Protein AF-A0A3B9FQB4-F1 (afdb_monomer_lite)

Sequence (60 aa):
VLGAECAGKDAGELIHSLSVAVSLGATVHALVQADWYHPTLSEIWTYPLEDLAEEISPPA

Structure (mmCIF, N/CA/C/O backbone):
data_AF-A0A3B9FQB4-F1
#
_entry.id   AF-A0A3B9FQB4-F1
#
loop_
_atom_site.group_PDB
_atom_site.id
_atom_site.type_symbol
_atom_site.label_atom_id
_atom_site.label_alt_id
_atom_site.label_comp_id
_atom_site.label_asym_id
_atom_site.label_entity_id
_atom_site.label_seq_id
_atom_site.pdbx_PDB_ins_code
_atom_site.Cartn_x
_atom_site.Cartn_y
_atom_site.Cartn_z
_atom_site.occupancy
_atom_site.B_iso_or_equiv
_atom_site.auth_seq_id
_atom_site.auth_comp_id
_atom_site.auth_asym_id
_atom_site.auth_atom_id
_atom_site.pdbx_PDB_model_num
ATOM 1 N N . VAL A 1 1 ? -8.526 0.896 4.053 1.00 95.25 1 VAL A N 1
ATOM 2 C CA . VAL A 1 1 ? -8.306 0.502 2.651 1.00 95.25 1 VAL A CA 1
ATOM 3 C C . VAL A 1 1 ? -9.151 -0.726 2.430 1.00 95.25 1 VAL A C 1
ATOM 5 O O . VAL A 1 1 ? -9.063 -1.646 3.233 1.00 95.25 1 VAL A O 1
ATOM 8 N N . LEU A 1 2 ? -10.022 -0.703 1.423 1.00 96.25 2 LEU A N 1
ATOM 9 C CA . LEU A 1 2 ? -10.913 -1.831 1.126 1.00 96.25 2 LEU A CA 1
ATOM 10 C C . LEU A 1 2 ? -10.277 -2.820 0.141 1.00 96.25 2 LEU A C 1
ATOM 12 O O . LEU A 1 2 ? -10.527 -4.016 0.215 1.00 96.25 2 LEU A O 1
ATOM 16 N N . GLY A 1 3 ? -9.433 -2.315 -0.754 1.00 97.12 3 GLY A N 1
ATOM 17 C CA . GLY A 1 3 ? -8.702 -3.081 -1.752 1.00 97.12 3 GLY A CA 1
ATOM 18 C C . GLY A 1 3 ? -7.745 -2.169 -2.512 1.00 97.12 3 GLY A C 1
ATOM 19 O O . GLY A 1 3 ? -7.791 -0.948 -2.346 1.00 97.12 3 GLY A O 1
ATOM 20 N N . ALA A 1 4 ? -6.883 -2.770 -3.324 1.00 97.19 4 ALA A N 1
ATOM 21 C CA . ALA A 1 4 ? -5.995 -2.079 -4.247 1.00 97.19 4 ALA A CA 1
ATOM 22 C C . ALA A 1 4 ? -5.768 -2.959 -5.480 1.00 97.19 4 ALA A C 1
ATOM 24 O O . ALA A 1 4 ? -5.871 -4.184 -5.400 1.00 97.19 4 ALA A O 1
ATOM 25 N N . GLU A 1 5 ? -5.438 -2.333 -6.602 1.00 97.06 5 GLU A N 1
ATOM 26 C CA . GLU A 1 5 ? -5.102 -2.997 -7.857 1.00 97.06 5 GLU A CA 1
ATOM 27 C C . GLU A 1 5 ? -3.929 -2.258 -8.502 1.00 97.06 5 GLU A C 1
ATOM 29 O O . GLU A 1 5 ? -3.840 -1.033 -8.424 1.00 97.06 5 GLU A O 1
ATOM 34 N N . CYS A 1 6 ? -3.018 -2.997 -9.131 1.00 96.56 6 CYS A N 1
ATOM 35 C CA . CYS A 1 6 ? -1.966 -2.426 -9.960 1.00 96.56 6 CYS A CA 1
ATOM 36 C C . CYS A 1 6 ? 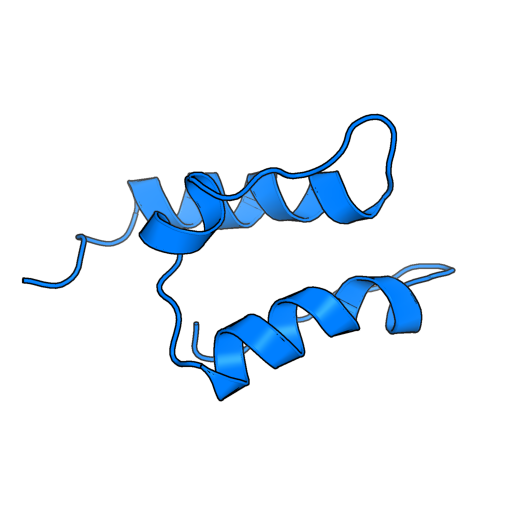-1.583 -3.392 -11.089 1.00 96.56 6 CYS A C 1
ATOM 38 O O . CYS A 1 6 ? -1.782 -4.604 -10.991 1.00 96.56 6 CYS A O 1
ATOM 40 N N . ALA A 1 7 ? -1.014 -2.851 -12.166 1.00 96.69 7 ALA A N 1
ATOM 41 C CA . ALA A 1 7 ? -0.533 -3.617 -13.311 1.00 96.69 7 ALA A CA 1
ATOM 42 C C . ALA A 1 7 ? 0.881 -3.166 -13.702 1.00 96.69 7 ALA A C 1
ATOM 44 O O . ALA A 1 7 ? 1.186 -1.976 -13.701 1.00 96.69 7 ALA A O 1
ATOM 45 N N . GLY A 1 8 ? 1.750 -4.120 -14.046 1.00 95.69 8 GLY A N 1
ATOM 46 C CA . GLY A 1 8 ? 3.151 -3.860 -14.387 1.00 95.69 8 GLY A CA 1
ATOM 47 C C . GLY A 1 8 ? 4.038 -5.091 -14.203 1.00 95.69 8 GLY A C 1
ATOM 48 O O . GLY A 1 8 ? 3.581 -6.117 -13.700 1.00 95.69 8 GLY A O 1
ATOM 49 N N . LYS A 1 9 ? 5.318 -4.987 -14.597 1.00 95.31 9 LYS A N 1
ATOM 50 C CA . LYS A 1 9 ? 6.291 -6.100 -14.540 1.00 95.31 9 LYS A CA 1
ATOM 51 C C . LYS A 1 9 ? 6.380 -6.734 -13.147 1.00 95.31 9 LYS A C 1
ATOM 53 O O . LYS A 1 9 ? 6.466 -7.950 -13.043 1.00 95.31 9 LYS A O 1
ATOM 58 N N . ASP A 1 10 ? 6.331 -5.902 -12.108 1.00 96.06 10 ASP A N 1
ATOM 59 C CA . ASP A 1 10 ? 6.532 -6.295 -10.710 1.00 96.06 10 ASP A CA 1
ATOM 60 C C . ASP A 1 10 ? 5.266 -6.073 -9.858 1.00 96.06 10 ASP A C 1
ATOM 62 O O . ASP A 1 10 ? 5.349 -5.857 -8.653 1.00 96.06 10 ASP A O 1
ATOM 66 N N . ALA A 1 11 ? 4.072 -6.124 -10.466 1.00 95.62 11 ALA A N 1
ATOM 67 C CA . ALA A 1 11 ? 2.804 -5.875 -9.766 1.00 95.62 11 ALA A CA 1
ATOM 68 C C . ALA A 1 11 ? 2.555 -6.839 -8.591 1.00 95.62 11 ALA A C 1
ATOM 70 O O . ALA A 1 11 ? 2.029 -6.427 -7.562 1.00 95.62 11 ALA A O 1
ATOM 71 N N . GLY A 1 12 ? 2.974 -8.104 -8.716 1.00 93.19 12 GLY A N 1
ATOM 72 C CA . GLY A 1 12 ? 2.873 -9.089 -7.631 1.00 93.19 12 GLY A CA 1
ATOM 73 C C . GLY A 1 12 ? 3.730 -8.738 -6.412 1.00 93.19 12 GLY A C 1
ATOM 74 O O . GLY A 1 12 ? 3.296 -8.948 -5.284 1.00 93.19 12 GLY A O 1
ATOM 75 N N . GLU A 1 13 ? 4.901 -8.137 -6.630 1.00 93.62 13 GLU A N 1
ATOM 76 C CA . GLU A 1 13 ? 5.724 -7.608 -5.541 1.00 93.62 13 GLU A CA 1
ATOM 77 C C . GLU A 1 13 ? 5.124 -6.307 -5.015 1.00 93.62 13 GLU A C 1
ATOM 79 O O . GLU A 1 13 ? 5.031 -6.112 -3.818 1.00 93.62 13 GLU A O 1
ATOM 84 N N . LEU A 1 14 ? 4.624 -5.433 -5.886 1.00 94.94 14 LEU A N 1
ATOM 85 C CA . LEU A 1 14 ? 4.077 -4.140 -5.485 1.00 94.94 14 LEU A CA 1
ATOM 86 C C . LEU A 1 14 ? 2.787 -4.252 -4.653 1.00 94.94 14 LEU A C 1
ATOM 88 O O . LEU A 1 14 ? 2.574 -3.456 -3.739 1.00 94.94 14 LEU A O 1
ATOM 92 N N . ILE A 1 15 ? 1.917 -5.222 -4.955 1.00 96.81 15 ILE A N 1
ATOM 93 C CA . ILE A 1 15 ? 0.609 -5.367 -4.299 1.00 96.81 15 ILE A CA 1
ATOM 94 C C . ILE A 1 15 ? 0.720 -5.852 -2.846 1.00 96.81 15 ILE A C 1
ATOM 96 O O . ILE A 1 15 ? -0.214 -5.686 -2.057 1.00 96.81 15 ILE A O 1
ATOM 100 N N . HIS A 1 16 ? 1.865 -6.425 -2.457 1.00 94.06 16 HIS A N 1
ATOM 101 C CA . HIS A 1 16 ? 2.034 -7.019 -1.134 1.00 94.06 16 HIS A CA 1
ATOM 102 C C . HIS A 1 16 ? 1.862 -6.005 0.013 1.00 94.06 16 HIS A C 1
ATOM 104 O O . HIS A 1 16 ? 1.278 -6.338 1.045 1.00 94.06 16 HIS A O 1
ATOM 110 N N . SER A 1 17 ? 2.257 -4.745 -0.182 1.00 94.88 17 SER A N 1
ATOM 111 C CA . SER A 1 17 ? 2.196 -3.679 0.821 1.00 94.88 17 SER A CA 1
ATOM 112 C C . SER A 1 17 ? 0.749 -3.275 1.094 1.00 94.88 17 SER A C 1
ATOM 114 O O . SER A 1 17 ? 0.365 -3.037 2.239 1.00 94.88 17 SER A O 1
ATOM 116 N N . LEU A 1 18 ? -0.096 -3.290 0.061 1.00 97.25 18 LEU A N 1
ATOM 117 C CA . LEU A 1 18 ? -1.511 -2.949 0.183 1.00 97.25 18 LEU A CA 1
ATOM 118 C C . LEU A 1 18 ? -2.323 -4.126 0.724 1.00 97.25 18 LEU A C 1
ATOM 120 O O . LEU A 1 18 ? -3.318 -3.905 1.412 1.00 97.25 18 LEU A O 1
ATOM 124 N N . SER A 1 19 ? -1.868 -5.367 0.522 1.00 96.62 19 SER A N 1
ATOM 125 C CA . SER A 1 19 ? -2.467 -6.529 1.192 1.00 96.62 19 SER A CA 1
ATOM 126 C C . SER A 1 19 ? -2.367 -6.427 2.723 1.00 96.62 19 SER A C 1
ATOM 128 O O . SER A 1 19 ? -3.330 -6.740 3.429 1.00 96.62 19 SER A O 1
ATOM 130 N N . VAL A 1 20 ? -1.249 -5.896 3.241 1.00 96.19 20 VAL A N 1
ATOM 131 C CA . VAL A 1 20 ? -1.068 -5.595 4.670 1.00 96.19 20 VAL A CA 1
ATOM 132 C C . VAL A 1 20 ? -2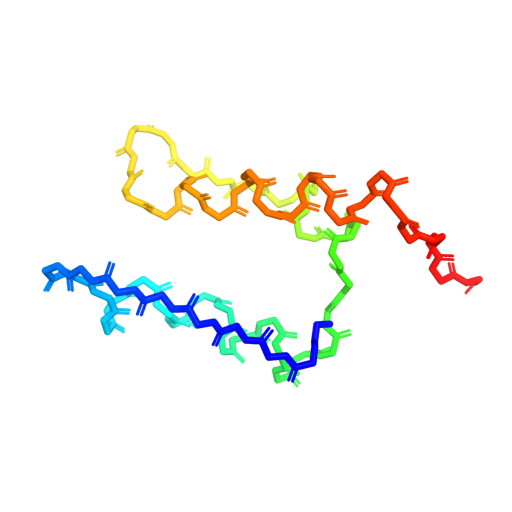.023 -4.488 5.109 1.00 96.19 20 VAL A C 1
ATOM 134 O O . VAL A 1 20 ? -2.717 -4.651 6.110 1.00 96.19 20 VAL A O 1
ATOM 137 N N . ALA A 1 21 ? -2.132 -3.399 4.342 1.00 97.38 21 ALA A N 1
ATOM 138 C CA . ALA A 1 21 ? -3.062 -2.314 4.651 1.00 97.38 21 ALA A CA 1
ATOM 139 C C . ALA A 1 21 ? -4.525 -2.780 4.735 1.00 97.38 21 ALA A C 1
ATOM 141 O O . ALA A 1 21 ? -5.243 -2.382 5.653 1.00 97.38 21 ALA A O 1
ATOM 142 N N . VAL A 1 22 ? -4.962 -3.637 3.807 1.00 97.75 22 VAL A N 1
ATOM 143 C CA . VAL A 1 22 ? -6.303 -4.241 3.829 1.00 97.75 22 VAL A CA 1
ATOM 144 C C . VAL A 1 22 ? -6.469 -5.132 5.058 1.00 97.75 22 VAL A C 1
ATOM 146 O O . VAL A 1 22 ? -7.441 -4.983 5.794 1.00 97.75 22 VAL A O 1
ATOM 149 N N . SER A 1 23 ? -5.500 -6.012 5.323 1.00 97.94 23 SER A N 1
ATOM 150 C CA . SER A 1 23 ? -5.546 -6.953 6.452 1.00 97.94 23 SER A CA 1
ATOM 151 C C . SER A 1 23 ? -5.599 -6.251 7.810 1.00 97.94 23 SER A C 1
ATOM 153 O O . SER A 1 23 ? -6.260 -6.729 8.728 1.00 97.94 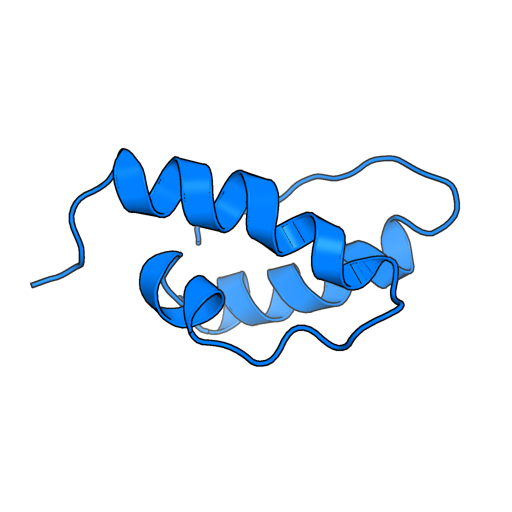23 SER A O 1
ATOM 155 N N . LEU A 1 24 ? -4.919 -5.109 7.938 1.00 97.31 24 LEU A N 1
ATOM 156 C CA . LEU A 1 24 ? -4.902 -4.294 9.155 1.00 97.31 24 LEU A CA 1
ATOM 157 C C . LEU A 1 24 ? -6.062 -3.290 9.234 1.00 97.31 24 LEU A C 1
ATOM 159 O O . LEU A 1 24 ? -6.172 -2.576 10.227 1.00 97.31 24 LEU A O 1
ATOM 163 N N . GLY A 1 25 ? -6.900 -3.185 8.198 1.00 96.69 25 GLY A N 1
ATOM 164 C CA . GLY A 1 25 ? -7.926 -2.145 8.123 1.00 96.69 25 GLY A CA 1
ATOM 165 C C . GLY A 1 25 ? -7.349 -0.722 8.135 1.00 96.69 25 GLY A C 1
ATOM 166 O O . GLY A 1 25 ? -8.032 0.212 8.549 1.00 96.69 25 GLY A O 1
ATOM 167 N N . ALA A 1 26 ? -6.102 -0.539 7.691 1.00 97.25 26 ALA A N 1
ATOM 168 C CA . ALA A 1 26 ? -5.406 0.746 7.714 1.00 97.25 26 ALA A CA 1
ATOM 169 C C . ALA A 1 26 ? -6.124 1.785 6.842 1.00 97.25 26 ALA A C 1
ATOM 171 O O . ALA A 1 26 ? -6.709 1.446 5.813 1.00 97.25 26 ALA A O 1
ATOM 172 N N . THR A 1 27 ? -6.087 3.063 7.211 1.00 97.50 27 THR A N 1
ATOM 173 C CA . THR A 1 27 ? -6.699 4.144 6.419 1.00 97.50 27 THR A CA 1
ATOM 174 C C . THR A 1 27 ? -5.698 4.732 5.426 1.00 97.50 27 THR A C 1
ATOM 176 O O . THR A 1 27 ? -4.492 4.622 5.632 1.00 97.50 27 THR A O 1
ATOM 179 N N . VAL A 1 28 ? -6.177 5.380 4.357 1.00 97.38 28 VAL A N 1
ATOM 180 C CA . VAL A 1 28 ? -5.282 6.078 3.408 1.00 97.38 28 VAL A CA 1
ATOM 181 C C . VAL A 1 28 ? -4.470 7.166 4.117 1.00 97.38 28 VAL A C 1
ATOM 183 O O . VAL A 1 28 ? -3.263 7.237 3.938 1.00 97.38 28 VAL A O 1
ATOM 186 N N . HIS A 1 29 ? -5.098 7.890 5.047 1.00 97.56 29 HIS A N 1
ATOM 187 C CA . HIS A 1 29 ? -4.451 8.883 5.903 1.00 97.56 29 HIS A CA 1
ATOM 188 C C . HIS A 1 29 ? -3.275 8.308 6.699 1.00 97.56 29 HIS A C 1
ATOM 190 O O . HIS A 1 29 ? -2.241 8.954 6.801 1.00 97.56 29 HIS A O 1
ATOM 196 N N . ALA A 1 30 ? -3.404 7.091 7.243 1.00 96.94 30 ALA A N 1
ATOM 197 C CA . ALA A 1 30 ? -2.303 6.437 7.947 1.00 96.94 30 ALA A CA 1
ATOM 198 C C . ALA A 1 30 ? -1.168 6.027 6.993 1.00 96.94 30 ALA A C 1
ATOM 200 O O . ALA A 1 30 ? -0.001 6.127 7.356 1.00 96.94 30 ALA A O 1
ATOM 201 N N . LEU A 1 31 ? -1.496 5.585 5.775 1.00 97.12 31 LEU A N 1
ATOM 202 C CA . LEU A 1 31 ? -0.503 5.159 4.785 1.00 97.12 31 LEU A CA 1
ATOM 203 C C . LEU A 1 31 ? 0.266 6.324 4.153 1.00 97.12 31 LEU A C 1
ATOM 205 O O . LEU A 1 31 ? 1.432 6.143 3.820 1.00 97.12 31 LEU A O 1
ATOM 209 N N . VAL A 1 32 ? -0.343 7.506 4.023 1.00 96.69 32 VAL A N 1
ATOM 210 C CA . VAL A 1 32 ? 0.359 8.734 3.594 1.00 96.69 32 VAL A CA 1
ATOM 211 C C . VAL A 1 32 ? 1.440 9.137 4.606 1.00 96.69 32 VAL A C 1
ATOM 213 O O . VAL A 1 32 ? 2.456 9.702 4.230 1.00 96.69 32 VAL A O 1
ATOM 216 N N . GLN A 1 33 ? 1.253 8.819 5.891 1.00 95.69 33 GLN A N 1
ATOM 217 C CA . GLN A 1 33 ? 2.247 9.089 6.940 1.00 95.69 33 GLN A CA 1
ATOM 218 C C . GLN A 1 33 ? 3.329 8.002 7.054 1.00 95.69 33 GLN A C 1
ATOM 220 O O . GLN A 1 33 ? 4.233 8.132 7.878 1.00 95.69 33 GLN A O 1
ATOM 225 N N . ALA A 1 34 ? 3.220 6.905 6.300 1.00 95.50 34 ALA A N 1
ATOM 226 C CA . ALA A 1 34 ? 4.201 5.830 6.335 1.00 95.50 34 ALA A CA 1
ATOM 227 C C . ALA A 1 34 ? 5.458 6.195 5.531 1.00 95.50 34 ALA A C 1
ATOM 229 O O . ALA A 1 34 ? 5.391 6.920 4.540 1.00 95.50 34 ALA A O 1
ATOM 230 N N . ASP A 1 35 ? 6.599 5.630 5.923 1.00 95.38 35 ASP A N 1
ATOM 231 C CA . ASP A 1 35 ? 7.849 5.807 5.188 1.00 95.38 35 ASP A CA 1
ATOM 232 C C . ASP A 1 35 ? 7.850 4.958 3.907 1.00 95.38 35 ASP A C 1
ATOM 234 O O . ASP A 1 35 ? 8.093 3.747 3.929 1.00 95.38 35 ASP A O 1
ATOM 238 N N . TRP A 1 36 ? 7.609 5.607 2.769 1.00 96.56 36 TRP A N 1
ATOM 239 C CA . TRP A 1 36 ? 7.795 5.018 1.445 1.00 96.56 36 TRP A CA 1
ATOM 240 C C . TRP A 1 36 ? 9.228 5.270 0.973 1.00 96.56 36 TRP A C 1
ATOM 242 O O . TRP A 1 36 ? 9.639 6.404 0.739 1.00 96.56 36 TRP A O 1
ATOM 252 N N . TYR A 1 37 ? 10.025 4.204 0.891 1.00 94.44 37 TYR A N 1
ATOM 253 C CA . TYR A 1 37 ? 11.458 4.314 0.618 1.00 94.44 37 TYR A CA 1
ATOM 254 C C . TYR A 1 37 ? 11.742 4.807 -0.808 1.00 94.44 37 TYR A C 1
ATOM 256 O O . TYR A 1 37 ? 11.144 4.321 -1.766 1.00 94.44 37 TYR A O 1
ATOM 264 N N . HIS A 1 38 ? 12.722 5.699 -0.956 1.00 95.31 38 HIS A N 1
ATOM 265 C CA . HIS A 1 38 ? 13.168 6.230 -2.245 1.00 95.31 38 HIS A CA 1
ATOM 266 C C . HIS A 1 38 ? 14.630 5.833 -2.537 1.00 95.31 38 HIS A C 1
ATOM 268 O O . HIS A 1 38 ? 15.466 5.943 -1.631 1.00 95.31 38 HIS A O 1
ATOM 274 N N . PRO A 1 39 ? 14.990 5.440 -3.780 1.00 95.62 39 PRO A N 1
ATOM 275 C CA . PRO A 1 39 ? 14.127 5.251 -4.954 1.00 95.62 39 PRO A CA 1
ATOM 276 C C . PRO A 1 39 ? 13.571 3.823 -5.034 1.00 95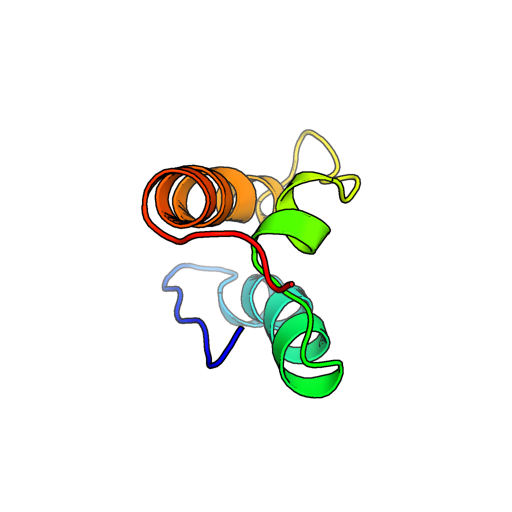.62 39 PRO A C 1
ATOM 278 O O . PRO A 1 39 ? 14.341 2.857 -5.031 1.00 95.62 39 PRO A O 1
ATOM 281 N N . THR A 1 40 ? 12.251 3.660 -5.137 1.00 95.81 40 THR A N 1
ATOM 282 C CA . THR A 1 40 ? 11.629 2.331 -5.278 1.00 95.81 40 THR A CA 1
ATOM 283 C C . THR A 1 40 ? 10.354 2.367 -6.107 1.00 95.81 40 THR A C 1
ATOM 285 O O . THR A 1 40 ? 9.696 3.385 -6.232 1.00 95.81 40 THR A O 1
ATOM 288 N N . LEU A 1 41 ? 9.940 1.218 -6.647 1.00 95.12 41 LEU A N 1
ATOM 289 C CA . LEU A 1 41 ? 8.628 1.126 -7.291 1.00 95.12 41 LEU A CA 1
ATOM 290 C C . LE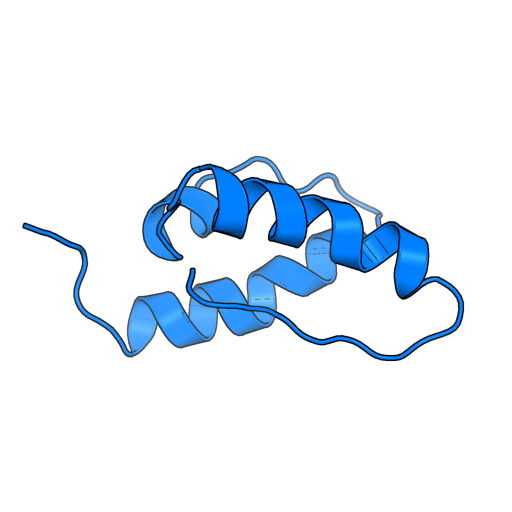U A 1 41 ? 7.473 1.296 -6.285 1.00 95.12 41 LEU A C 1
ATOM 292 O O . LEU A 1 41 ? 6.395 1.739 -6.673 1.00 95.12 41 LEU A O 1
ATOM 296 N N . SER A 1 42 ? 7.678 0.946 -5.008 1.00 95.00 42 SER A N 1
ATOM 297 C CA . SER A 1 42 ? 6.625 1.026 -3.994 1.00 95.00 42 SER A CA 1
ATOM 298 C C . SER A 1 42 ? 6.210 2.455 -3.674 1.00 95.00 42 SER A C 1
ATOM 300 O O . SER A 1 42 ? 5.053 2.653 -3.320 1.00 95.00 42 SER A O 1
ATOM 302 N N . GLU A 1 43 ? 7.088 3.441 -3.878 1.00 96.44 43 GLU A N 1
ATOM 303 C CA . GLU A 1 43 ? 6.751 4.853 -3.678 1.00 96.44 43 GLU A CA 1
ATOM 304 C C . GLU A 1 43 ? 5.615 5.339 -4.594 1.00 96.44 43 GLU A C 1
ATOM 306 O O . GLU A 1 43 ? 4.899 6.255 -4.224 1.00 96.44 43 GLU A O 1
ATOM 311 N N . ILE A 1 44 ? 5.340 4.673 -5.726 1.00 96.19 44 ILE A N 1
ATOM 312 C CA . ILE A 1 44 ? 4.207 5.017 -6.610 1.00 96.19 44 ILE A CA 1
ATOM 313 C C . ILE A 1 44 ? 2.853 4.920 -5.891 1.00 96.19 44 ILE A C 1
ATOM 315 O O . ILE A 1 44 ? 1.893 5.571 -6.302 1.00 96.19 44 ILE A O 1
ATOM 319 N N . TRP A 1 45 ? 2.753 4.141 -4.810 1.00 97.31 45 TRP A N 1
ATOM 320 C CA . TRP A 1 45 ? 1.531 4.093 -4.014 1.00 97.31 45 TRP A CA 1
ATOM 321 C C . TRP A 1 45 ? 1.185 5.426 -3.352 1.00 97.31 45 TRP A C 1
ATOM 323 O O . TRP A 1 45 ? 0.011 5.620 -3.047 1.00 97.31 45 TRP A O 1
ATOM 333 N N . THR A 1 46 ? 2.136 6.347 -3.155 1.00 97.25 46 THR A N 1
ATOM 334 C CA . THR A 1 46 ? 1.822 7.643 -2.541 1.00 97.25 46 THR A CA 1
ATOM 335 C C . THR A 1 46 ? 0.843 8.442 -3.391 1.00 97.25 46 THR A C 1
ATOM 337 O O . THR A 1 46 ? -0.083 8.992 -2.816 1.00 97.25 46 THR A O 1
ATOM 340 N N . TYR A 1 47 ? 0.927 8.401 -4.728 1.00 97.44 47 TYR A N 1
ATOM 341 C CA . TYR A 1 47 ? 0.032 9.179 -5.598 1.00 97.44 47 TYR A CA 1
ATOM 342 C C . TYR A 1 47 ? -1.464 8.892 -5.354 1.00 97.44 47 TYR A C 1
ATOM 344 O O . TYR A 1 47 ? -2.179 9.803 -4.947 1.00 97.44 47 TYR A O 1
ATOM 352 N N . PRO A 1 48 ? -1.974 7.648 -5.505 1.00 97.44 48 PRO A N 1
ATOM 353 C CA . PRO A 1 48 ? -3.383 7.377 -5.226 1.00 97.44 48 PRO A CA 1
ATOM 354 C C . PRO A 1 48 ? -3.738 7.506 -3.738 1.00 97.44 48 PRO A C 1
ATOM 356 O O . PRO A 1 48 ? -4.900 7.726 -3.410 1.00 97.44 48 PRO A O 1
ATOM 359 N N . LEU A 1 49 ? -2.782 7.323 -2.818 1.00 97.81 49 LEU A N 1
ATOM 360 C CA . LEU A 1 49 ? -3.035 7.479 -1.384 1.00 97.81 49 LEU A CA 1
ATOM 361 C C . LEU A 1 49 ? -3.235 8.9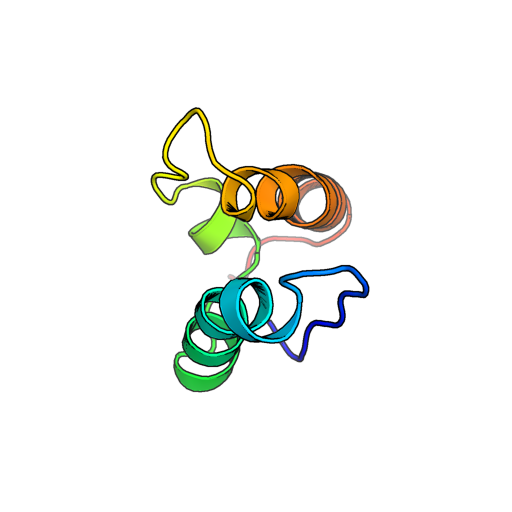46 -0.995 1.00 97.81 49 LEU A C 1
ATOM 363 O O . LEU A 1 49 ? -4.130 9.230 -0.201 1.00 97.81 49 LEU A O 1
ATOM 367 N N . GLU A 1 50 ? -2.416 9.839 -1.546 1.00 97.69 50 GLU A N 1
ATOM 368 C CA . GLU A 1 50 ? -2.498 11.289 -1.380 1.00 97.69 50 GLU A CA 1
ATOM 369 C C . GLU A 1 50 ? -3.783 11.818 -2.019 1.00 97.69 50 GLU A C 1
ATOM 371 O O . GLU A 1 50 ? -4.577 12.436 -1.313 1.00 97.69 50 GLU A O 1
ATOM 376 N N . ASP A 1 51 ? -4.065 11.452 -3.277 1.00 98.25 51 ASP A N 1
ATOM 377 C CA . ASP A 1 51 ? -5.303 11.828 -3.975 1.00 98.25 51 ASP A CA 1
ATOM 378 C C . ASP A 1 51 ? -6.550 11.421 -3.164 1.00 98.25 51 ASP A C 1
ATOM 380 O O . ASP A 1 51 ? -7.447 12.225 -2.907 1.00 98.25 51 ASP A O 1
ATOM 384 N N . LEU A 1 52 ? -6.598 10.175 -2.674 1.00 97.50 52 LEU A N 1
ATOM 385 C CA . LEU A 1 52 ? -7.714 9.713 -1.844 1.00 97.50 52 LEU A CA 1
ATOM 386 C C . LEU A 1 52 ? -7.778 10.445 -0.501 1.00 97.50 52 LEU A C 1
ATOM 388 O O . LEU A 1 52 ? -8.872 10.750 -0.037 1.00 97.50 52 LEU A O 1
ATOM 392 N N . ALA A 1 53 ? -6.644 10.707 0.151 1.00 97.06 53 ALA A N 1
ATOM 393 C CA . ALA A 1 53 ? -6.626 11.424 1.426 1.00 97.06 53 ALA A CA 1
ATOM 394 C C . ALA A 1 53 ? -7.151 12.867 1.299 1.00 97.06 53 ALA A C 1
ATOM 396 O O . ALA A 1 53 ? -7.672 13.402 2.275 1.00 97.06 53 ALA A O 1
ATOM 397 N N . GLU A 1 54 ? -7.060 13.479 0.116 1.00 96.81 54 GLU A N 1
ATOM 398 C CA . GLU A 1 54 ? -7.681 14.777 -0.171 1.00 96.81 54 GLU A CA 1
ATOM 399 C C . GLU A 1 54 ? -9.201 14.671 -0.396 1.00 96.81 54 GLU A C 1
ATOM 401 O O . GLU A 1 54 ? -9.951 15.571 -0.009 1.00 96.81 54 GLU A O 1
ATOM 406 N N . GLU A 1 55 ? -9.676 13.573 -0.989 1.00 97.12 55 GLU A N 1
ATOM 407 C CA . GLU A 1 55 ? -11.091 13.380 -1.336 1.00 97.12 55 GLU A CA 1
ATOM 408 C C . GLU A 1 55 ? -11.958 12.837 -0.189 1.00 97.12 55 GLU A C 1
ATOM 410 O O . GLU A 1 55 ? -13.159 13.126 -0.126 1.00 97.12 55 GLU A O 1
ATOM 415 N N . ILE A 1 56 ? -11.388 12.034 0.716 1.00 95.50 56 ILE A N 1
ATOM 416 C CA . ILE A 1 56 ? -12.137 11.388 1.800 1.00 95.50 56 ILE A CA 1
ATOM 417 C C . ILE A 1 56 ? -11.765 11.947 3.168 1.00 95.50 56 ILE A C 1
ATOM 419 O O . ILE A 1 56 ? -10.602 12.129 3.494 1.00 95.50 56 ILE A O 1
ATOM 423 N N . SER A 1 57 ? -12.766 12.173 4.023 1.00 94.38 57 SER A N 1
ATOM 424 C CA . SER A 1 57 ? -12.509 12.635 5.389 1.00 94.38 57 SER A CA 1
ATOM 425 C C . SER A 1 57 ? -11.780 11.569 6.220 1.00 94.38 57 SER A C 1
ATOM 427 O O . SER A 1 57 ? -12.071 10.373 6.077 1.00 94.38 57 SER A O 1
ATOM 429 N N . PRO A 1 58 ? -10.873 11.972 7.128 1.00 90.12 58 PRO A N 1
ATOM 430 C CA . PRO A 1 58 ? -10.258 11.045 8.063 1.00 90.12 58 PRO A CA 1
ATOM 431 C C . PRO A 1 58 ? -11.321 10.421 8.976 1.00 90.12 58 PRO A C 1
ATOM 433 O O . PRO A 1 58 ? -12.340 11.057 9.265 1.00 90.12 58 PRO A O 1
ATOM 436 N N . PRO A 1 59 ? -11.113 9.171 9.426 1.00 84.44 59 PRO A N 1
ATOM 437 C CA . PRO A 1 59 ? -11.990 8.571 10.423 1.00 84.44 59 PRO A CA 1
ATOM 438 C C . PRO A 1 59 ? -12.002 9.424 11.701 1.00 84.44 59 PRO A C 1
ATOM 440 O O . PRO A 1 59 ? -10.989 10.036 12.047 1.00 84.44 59 PRO A O 1
ATOM 443 N N . ALA A 1 60 ? -13.163 9.459 12.360 1.00 74.25 60 ALA A N 1
ATOM 444 C CA . ALA A 1 60 ? -13.366 10.151 13.632 1.00 74.25 60 ALA A CA 1
ATOM 445 C C . ALA A 1 60 ? -12.589 9.504 14.788 1.00 74.25 60 ALA A C 1
ATOM 447 O O . ALA A 1 60 ? -12.406 8.264 14.756 1.00 74.25 60 ALA A O 1
#

pLDDT: mean 95.69, std 3.46, range [74.25, 98.25]

Foldseek 3Di:
DCADADDDPCRVVLRVVVVVCNVVVHALVRVLVDDDDPPDPNCVVNVVSVVVPVVDDDDD

Radius of gyration: 11.37 Å; chains: 1; bounding box: 28×24×28 Å

Secondary structure (DSSP, 8-state):
-------STTHHHHTHHHHHHHHTT--HHHHHTS---SSSGGGGGHHHHHHHHHHSPPP-